Protein AF-A0A1M6PXG1-F1 (afdb_monomer_lite)

Structure (mmCIF, N/CA/C/O backbone):
data_AF-A0A1M6PXG1-F1
#
_entry.id   AF-A0A1M6PXG1-F1
#
loop_
_atom_site.group_PDB
_atom_site.id
_atom_site.type_symbol
_atom_site.label_atom_id
_atom_site.label_alt_id
_atom_site.label_comp_id
_atom_site.label_asym_id
_atom_site.label_entity_id
_atom_site.label_seq_id
_atom_site.pdbx_PDB_ins_code
_atom_site.Cartn_x
_atom_site.Cartn_y
_atom_site.Cartn_z
_atom_site.occupancy
_atom_site.B_iso_or_equiv
_atom_site.auth_seq_id
_atom_site.auth_comp_id
_atom_site.auth_asym_id
_atom_site.auth_atom_id
_atom_site.pdbx_PDB_model_num
ATOM 1 N N . MET A 1 1 ? 34.972 -48.965 40.956 1.00 38.78 1 MET A N 1
ATOM 2 C CA . MET A 1 1 ? 34.261 -47.678 40.815 1.00 38.78 1 MET A CA 1
ATOM 3 C C . MET A 1 1 ? 34.721 -47.066 39.506 1.00 38.78 1 MET A C 1
ATOM 5 O O . MET A 1 1 ? 35.771 -46.442 39.475 1.00 38.78 1 MET A O 1
ATOM 9 N N . GLU A 1 2 ? 34.013 -47.350 38.417 1.00 38.28 2 GLU A N 1
ATOM 10 C CA . GLU A 1 2 ? 34.281 -46.755 37.104 1.00 38.28 2 GLU A CA 1
ATOM 11 C C . GLU A 1 2 ? 33.332 -45.567 36.924 1.00 38.28 2 GLU A C 1
ATOM 13 O O . GLU A 1 2 ? 32.122 -45.706 37.092 1.00 38.28 2 GLU A O 1
ATOM 18 N N . HIS A 1 3 ? 33.887 -44.384 36.657 1.00 37.06 3 HIS A N 1
ATOM 19 C CA . HIS A 1 3 ? 33.116 -43.180 36.363 1.00 37.06 3 HIS A CA 1
ATOM 20 C C . HIS A 1 3 ? 32.938 -43.047 34.849 1.00 37.06 3 HIS A C 1
ATOM 22 O O . HIS A 1 3 ? 33.906 -42.866 34.113 1.00 37.06 3 HIS A O 1
ATOM 28 N N . GLU A 1 4 ? 31.689 -43.117 34.398 1.00 41.44 4 GLU A N 1
ATOM 29 C CA . GLU A 1 4 ? 31.287 -42.945 33.005 1.00 41.44 4 GLU A CA 1
ATOM 30 C C . GLU A 1 4 ? 31.053 -41.450 32.706 1.00 41.44 4 GLU A C 1
ATOM 32 O O . GLU A 1 4 ? 30.145 -40.814 33.248 1.00 41.44 4 GLU A O 1
ATOM 37 N N . THR A 1 5 ? 31.894 -40.848 31.862 1.00 44.19 5 THR A N 1
ATOM 38 C CA . THR A 1 5 ? 31.786 -39.430 31.485 1.00 44.19 5 THR A CA 1
ATOM 39 C C . THR A 1 5 ? 30.803 -39.264 30.323 1.00 44.19 5 THR A C 1
ATOM 41 O O . THR A 1 5 ? 31.121 -39.552 29.168 1.00 44.19 5 THR A O 1
ATOM 44 N N . GLN A 1 6 ? 29.601 -38.759 30.604 1.00 47.47 6 GLN A N 1
ATOM 45 C CA . GLN A 1 6 ? 28.597 -38.456 29.578 1.00 47.47 6 GLN A CA 1
ATOM 46 C C . GLN A 1 6 ? 29.068 -37.320 28.645 1.00 47.47 6 GLN A C 1
ATOM 48 O O . GLN A 1 6 ? 29.223 -36.166 29.054 1.00 47.47 6 GLN A O 1
ATOM 53 N N . LYS A 1 7 ? 29.258 -37.625 27.352 1.00 50.16 7 LYS A N 1
ATOM 54 C CA . LYS A 1 7 ? 29.493 -36.629 26.291 1.00 50.16 7 LYS A CA 1
ATOM 55 C C . LYS A 1 7 ? 28.212 -35.829 26.026 1.00 50.16 7 LYS A C 1
ATOM 57 O O . LYS A 1 7 ? 27.281 -36.306 25.380 1.00 50.16 7 LYS A O 1
ATOM 62 N N . LYS A 1 8 ? 28.192 -34.576 26.481 1.00 50.91 8 LYS A N 1
ATOM 63 C CA . LYS A 1 8 ? 27.139 -33.587 26.203 1.00 50.91 8 LYS A CA 1
ATOM 64 C C . LYS A 1 8 ? 27.120 -33.263 24.698 1.00 50.91 8 LYS A C 1
ATOM 66 O O . LYS A 1 8 ? 28.037 -32.614 24.195 1.00 50.91 8 LYS A O 1
ATOM 71 N N . LYS A 1 9 ? 26.095 -33.723 23.964 1.00 50.97 9 LYS A N 1
ATOM 72 C CA . LYS A 1 9 ? 25.843 -33.314 22.568 1.00 50.97 9 LYS A CA 1
ATOM 73 C C . LYS A 1 9 ? 25.631 -31.795 22.541 1.00 50.97 9 LYS A C 1
ATOM 75 O O . LYS A 1 9 ? 24.654 -31.304 23.098 1.00 50.97 9 LYS A O 1
ATOM 80 N N . ARG A 1 10 ? 26.557 -31.049 21.930 1.00 50.84 10 ARG A N 1
ATOM 81 C CA . ARG A 1 10 ? 26.386 -29.614 21.665 1.00 50.84 10 ARG A CA 1
ATOM 82 C C . ARG A 1 10 ? 25.371 -29.457 20.535 1.00 50.84 10 ARG A C 1
ATOM 84 O O . ARG A 1 10 ? 25.649 -29.843 19.404 1.00 50.84 10 ARG A O 1
ATOM 91 N N . THR A 1 11 ? 24.200 -28.924 20.851 1.00 55.25 11 THR A N 1
ATOM 92 C CA . THR A 1 11 ? 23.257 -28.410 19.855 1.00 55.25 11 THR A CA 1
ATOM 93 C C . THR A 1 11 ? 23.859 -27.173 19.177 1.00 55.25 11 THR A C 1
ATOM 95 O O . THR A 1 11 ? 24.480 -26.366 19.875 1.00 55.25 11 THR A O 1
ATOM 98 N N . PRO A 1 12 ? 23.725 -27.013 17.847 1.00 55.72 12 PRO A N 1
ATOM 99 C CA . PRO A 1 12 ? 24.229 -25.834 17.149 1.00 55.72 12 PRO A CA 1
ATOM 100 C C . PRO A 1 12 ? 23.546 -24.569 17.674 1.00 55.72 12 PRO A C 1
ATOM 102 O O . PRO A 1 12 ? 22.339 -24.575 17.912 1.00 55.72 12 PRO A O 1
ATOM 105 N N . ASP A 1 13 ? 24.319 -23.499 17.845 1.00 59.00 13 ASP A N 1
ATOM 106 C CA . ASP A 1 13 ? 23.812 -22.192 18.260 1.00 59.00 13 ASP A CA 1
ATOM 107 C C . ASP A 1 13 ? 22.832 -21.636 17.199 1.00 59.00 13 ASP A C 1
ATOM 109 O O . ASP A 1 13 ? 23.240 -21.423 16.047 1.00 59.00 13 ASP A O 1
ATOM 113 N N . PRO A 1 14 ? 21.550 -21.405 17.546 1.00 58.28 14 PRO A N 1
ATOM 114 C CA . PRO A 1 14 ? 20.538 -20.915 16.612 1.00 58.28 14 PRO A CA 1
ATOM 115 C C . PRO A 1 14 ? 20.844 -19.511 16.068 1.00 58.28 14 PRO A C 1
ATOM 117 O O . PRO A 1 14 ? 20.397 -19.183 14.967 1.00 58.28 14 PRO A O 1
ATOM 120 N N . ALA A 1 15 ? 21.646 -18.699 16.769 1.00 61.84 15 ALA A N 1
ATOM 121 C CA . ALA A 1 15 ? 22.051 -17.381 16.283 1.00 61.84 15 ALA A CA 1
ATOM 122 C C . ALA A 1 15 ? 22.985 -17.485 15.063 1.00 61.84 15 ALA A C 1
ATOM 124 O O . ALA A 1 15 ? 22.810 -16.776 14.071 1.00 61.84 15 ALA A O 1
ATOM 125 N N . GLY A 1 16 ? 23.916 -18.445 15.078 1.00 59.56 16 GLY A N 1
ATOM 126 C CA . GLY A 1 16 ? 24.869 -18.661 13.986 1.00 59.56 16 GLY A CA 1
ATOM 127 C C . GLY A 1 16 ? 24.263 -19.293 12.727 1.00 59.56 16 GLY A C 1
ATOM 128 O O . GLY A 1 16 ? 24.874 -19.220 11.660 1.00 59.56 16 GLY A O 1
ATOM 129 N N . ALA A 1 17 ? 23.093 -19.929 12.830 1.00 60.03 17 ALA A N 1
ATOM 130 C CA . ALA A 1 17 ? 22.346 -20.452 11.682 1.00 60.03 17 ALA A CA 1
ATOM 131 C C . ALA A 1 17 ? 21.549 -19.346 10.974 1.00 60.03 17 ALA A C 1
ATOM 133 O O . ALA A 1 17 ? 21.501 -19.299 9.747 1.00 60.03 17 ALA A O 1
ATOM 134 N N . LYS A 1 18 ? 20.983 -18.414 11.749 1.00 65.75 18 LYS A N 1
ATOM 135 C CA . LYS A 1 18 ? 20.202 -17.287 11.231 1.00 65.75 18 LYS A CA 1
ATOM 136 C C . LYS A 1 18 ? 21.075 -16.289 10.466 1.00 65.75 18 LYS A C 1
ATOM 138 O O . LYS A 1 18 ? 20.687 -15.857 9.388 1.00 65.75 18 LYS A O 1
ATOM 143 N N . GLU A 1 19 ? 22.277 -16.005 10.971 1.00 67.19 19 GLU A N 1
ATOM 144 C CA . GLU A 1 19 ? 23.248 -15.135 10.292 1.00 67.19 19 GLU A CA 1
ATOM 145 C C . GLU A 1 19 ? 23.752 -15.757 8.978 1.00 67.19 19 GLU A C 1
ATOM 147 O O . GLU A 1 19 ? 23.838 -15.086 7.953 1.00 67.19 19 GLU A O 1
ATOM 152 N N . ARG A 1 20 ? 24.006 -17.075 8.971 1.00 63.72 20 ARG A N 1
ATOM 153 C CA . ARG A 1 20 ? 24.397 -17.812 7.758 1.00 63.72 20 ARG A CA 1
ATOM 154 C C . ARG A 1 20 ? 23.304 -17.805 6.695 1.00 63.72 20 ARG A C 1
ATOM 156 O O . ARG A 1 20 ? 23.614 -17.555 5.536 1.00 63.72 20 ARG A O 1
ATOM 163 N N . ASN A 1 21 ? 22.049 -18.020 7.083 1.00 65.31 21 ASN A N 1
ATOM 164 C CA . ASN A 1 21 ? 20.923 -17.957 6.152 1.00 65.31 21 ASN A CA 1
ATOM 165 C C . ASN A 1 21 ? 20.728 -16.543 5.597 1.00 65.31 21 ASN A C 1
ATOM 167 O O . ASN A 1 21 ? 20.498 -16.396 4.407 1.00 65.31 21 ASN A O 1
ATOM 171 N N . ARG A 1 22 ? 20.935 -15.505 6.412 1.00 66.19 22 ARG A N 1
ATOM 172 C CA . ARG A 1 22 ? 20.847 -14.105 5.977 1.00 66.19 22 ARG A CA 1
ATOM 173 C C . ARG A 1 22 ? 21.933 -13.728 4.961 1.00 66.19 22 ARG A C 1
ATOM 175 O O . ARG A 1 22 ? 21.653 -13.020 4.001 1.00 66.19 22 ARG A O 1
ATOM 182 N N . VAL A 1 23 ? 23.156 -14.234 5.142 1.00 62.75 23 VAL A N 1
ATOM 183 C CA . VAL A 1 23 ? 24.267 -14.059 4.185 1.00 62.75 23 VAL A CA 1
ATOM 184 C C . VAL A 1 23 ? 24.032 -14.857 2.894 1.00 62.75 23 VAL A C 1
ATOM 186 O O . VAL A 1 23 ? 24.404 -14.399 1.816 1.00 62.75 23 VAL A O 1
ATOM 189 N N . LEU A 1 24 ? 23.411 -16.037 2.980 1.00 59.03 24 LEU A N 1
ATOM 190 C CA . LEU A 1 24 ? 23.029 -16.837 1.811 1.00 59.03 24 LEU A CA 1
ATOM 191 C C . LEU A 1 24 ? 21.882 -16.181 1.024 1.00 59.03 24 LEU A C 1
ATOM 193 O O . LEU A 1 24 ? 21.988 -16.070 -0.192 1.00 59.03 24 LEU A O 1
ATOM 197 N N . GLU A 1 25 ? 20.861 -15.656 1.706 1.00 57.69 25 GLU A N 1
ATOM 198 C CA . GLU A 1 25 ? 19.752 -14.900 1.104 1.00 57.69 25 GLU A CA 1
ATOM 199 C C . GLU A 1 25 ? 20.238 -13.606 0.430 1.00 57.69 25 GLU A C 1
ATOM 201 O O . GLU A 1 25 ? 19.786 -13.270 -0.662 1.00 57.69 25 GLU A O 1
ATOM 206 N N . GLN A 1 26 ? 21.207 -12.901 1.026 1.00 54.03 26 GLN A N 1
ATOM 207 C CA . GLN A 1 26 ? 21.837 -11.728 0.405 1.00 54.03 26 GLN A CA 1
ATOM 208 C C . GLN A 1 26 ? 22.648 -12.094 -0.849 1.00 54.03 26 GLN A C 1
ATOM 210 O O . GLN A 1 26 ? 22.561 -11.390 -1.853 1.00 54.03 26 GLN A O 1
ATOM 215 N N . LYS A 1 27 ? 23.371 -13.224 -0.834 1.00 53.84 27 LYS A N 1
ATOM 216 C CA . LYS A 1 27 ? 24.094 -13.744 -2.011 1.00 53.84 27 LYS A CA 1
ATOM 217 C C . LYS A 1 27 ? 23.174 -14.256 -3.123 1.00 53.84 27 LYS A C 1
ATOM 219 O O . LYS A 1 27 ? 23.572 -14.254 -4.284 1.00 53.84 27 LYS A O 1
ATOM 224 N N . GLU A 1 28 ? 21.973 -14.725 -2.792 1.00 54.03 28 GLU A N 1
ATOM 225 C CA . GLU A 1 28 ? 20.959 -15.107 -3.784 1.00 54.03 28 GLU A CA 1
ATOM 226 C C . GLU A 1 28 ? 20.241 -13.889 -4.376 1.00 54.03 28 GLU A C 1
ATOM 228 O O . GLU A 1 28 ? 19.926 -13.895 -5.564 1.00 54.03 28 GLU A O 1
ATOM 233 N N . GLN A 1 29 ? 20.048 -12.817 -3.602 1.00 49.91 29 GLN A N 1
ATOM 234 C CA . GLN A 1 29 ? 19.464 -11.565 -4.100 1.00 49.91 29 GLN A CA 1
ATOM 235 C C . GLN A 1 29 ? 20.397 -10.810 -5.065 1.00 49.91 29 GLN A C 1
ATOM 237 O O . GLN A 1 29 ? 19.913 -10.204 -6.021 1.00 49.91 29 GLN A O 1
ATOM 242 N N . GLU A 1 30 ? 21.720 -10.920 -4.899 1.00 51.25 30 GLU A N 1
ATOM 243 C CA . GLU A 1 30 ? 22.720 -10.369 -5.834 1.00 51.25 30 GLU A CA 1
ATOM 244 C C . GLU A 1 30 ? 22.730 -11.053 -7.219 1.00 51.25 30 GLU A C 1
ATOM 246 O O . GLU A 1 30 ? 23.222 -10.473 -8.180 1.00 51.25 30 GLU A O 1
ATOM 251 N N . LYS A 1 31 ? 22.141 -12.250 -7.367 1.00 50.91 31 LYS A N 1
ATOM 252 C CA . LYS A 1 31 ? 22.116 -13.018 -8.633 1.00 50.91 31 LYS A CA 1
ATOM 253 C C . LYS A 1 31 ? 21.024 -12.606 -9.632 1.00 50.91 31 LYS A C 1
ATOM 255 O O . LYS A 1 31 ? 20.832 -13.291 -10.632 1.00 50.91 31 LYS A O 1
ATOM 260 N N . THR A 1 32 ? 20.271 -11.545 -9.357 1.00 53.16 32 THR A N 1
ATOM 261 C CA . THR A 1 32 ? 19.102 -11.156 -10.175 1.00 53.16 32 THR A CA 1
ATOM 262 C C . THR A 1 32 ? 19.370 -10.022 -11.161 1.00 53.16 32 THR A C 1
ATOM 264 O O . THR A 1 32 ? 18.516 -9.729 -11.994 1.00 53.16 32 THR A O 1
ATOM 267 N N . VAL A 1 33 ? 20.553 -9.411 -11.103 1.00 58.69 33 VAL A N 1
ATOM 268 C CA . VAL A 1 33 ? 21.017 -8.468 -12.122 1.00 58.69 33 VAL A CA 1
ATOM 269 C C . VAL A 1 33 ? 21.808 -9.285 -13.145 1.00 58.69 33 VAL A C 1
ATOM 271 O O . VAL A 1 33 ? 22.741 -9.976 -12.725 1.00 58.69 33 VAL A O 1
ATOM 274 N N . PRO A 1 34 ? 21.447 -9.267 -14.444 1.00 61.75 34 PRO A N 1
ATOM 275 C CA . PRO A 1 34 ? 22.289 -9.854 -15.481 1.00 61.75 34 PRO A CA 1
ATOM 276 C C . PRO A 1 34 ? 23.715 -9.338 -15.311 1.00 61.75 34 PRO A C 1
ATOM 278 O O . PRO A 1 34 ? 23.898 -8.158 -14.995 1.00 61.75 34 PRO A O 1
ATOM 281 N N . ASP A 1 35 ? 24.713 -10.206 -15.482 1.00 79.94 35 ASP A N 1
ATOM 282 C CA . ASP A 1 35 ? 26.104 -9.762 -15.454 1.00 79.94 35 ASP A CA 1
ATOM 283 C C . ASP A 1 35 ? 26.228 -8.573 -16.428 1.00 79.94 35 ASP A C 1
ATOM 285 O O . ASP A 1 35 ? 25.799 -8.699 -17.579 1.00 79.94 35 ASP A O 1
ATOM 289 N N . PRO A 1 36 ? 26.745 -7.404 -16.007 1.00 78.94 36 PRO A N 1
ATOM 290 C CA . PRO A 1 36 ? 26.877 -6.246 -16.888 1.00 78.94 36 PRO A CA 1
ATOM 291 C C . PRO A 1 36 ? 27.585 -6.566 -18.212 1.00 78.94 36 PRO A C 1
ATOM 293 O O . PRO A 1 36 ? 27.322 -5.921 -19.226 1.00 78.94 36 PRO A O 1
ATOM 296 N N . LEU A 1 37 ? 28.462 -7.576 -18.216 1.00 85.31 37 LEU A N 1
ATOM 297 C CA . LEU A 1 37 ? 29.109 -8.080 -19.421 1.00 85.31 37 LEU A CA 1
ATOM 298 C C . LEU A 1 37 ? 28.160 -8.899 -20.311 1.00 85.31 37 LEU A C 1
ATOM 300 O O . LEU A 1 37 ? 28.226 -8.795 -21.534 1.00 85.31 37 LEU A O 1
ATOM 304 N N . GLU A 1 38 ? 27.280 -9.702 -19.714 1.00 82.69 38 GLU A N 1
ATOM 305 C CA . GLU A 1 38 ? 26.265 -10.490 -20.421 1.00 82.69 38 GLU A CA 1
ATOM 306 C C . GLU A 1 38 ? 25.212 -9.582 -21.072 1.00 82.69 38 GLU A C 1
ATOM 308 O O . GLU A 1 38 ? 24.915 -9.743 -22.254 1.00 82.69 38 GLU A O 1
ATOM 313 N N . ASP A 1 39 ? 24.707 -8.580 -20.345 1.00 81.62 39 ASP A N 1
ATOM 314 C CA . ASP A 1 39 ? 23.760 -7.590 -20.879 1.00 81.62 39 ASP A CA 1
ATOM 315 C C . ASP A 1 39 ? 24.361 -6.804 -22.058 1.00 81.62 39 ASP A C 1
ATOM 317 O O . ASP A 1 39 ? 23.721 -6.652 -23.101 1.00 81.62 39 ASP A O 1
ATOM 321 N N . ALA A 1 40 ? 25.623 -6.374 -21.940 1.00 80.12 40 ALA A N 1
ATOM 322 C CA . ALA A 1 40 ? 26.337 -5.712 -23.029 1.00 80.12 40 ALA A CA 1
ATOM 323 C C . ALA A 1 40 ? 26.509 -6.630 -24.253 1.00 80.12 40 ALA A C 1
ATOM 325 O O . ALA A 1 40 ? 26.204 -6.225 -25.375 1.00 80.12 40 ALA A O 1
ATOM 326 N N . ALA A 1 41 ? 26.928 -7.884 -24.045 1.00 87.81 41 ALA A N 1
ATOM 327 C CA . ALA A 1 41 ? 27.121 -8.845 -25.130 1.00 87.81 41 ALA A CA 1
ATOM 328 C C . ALA A 1 41 ? 25.813 -9.163 -25.876 1.00 87.81 41 ALA A C 1
ATOM 330 O O . ALA A 1 41 ? 25.799 -9.260 -27.106 1.00 87.81 41 ALA A O 1
ATOM 331 N N . LEU A 1 42 ? 24.699 -9.303 -25.152 1.00 8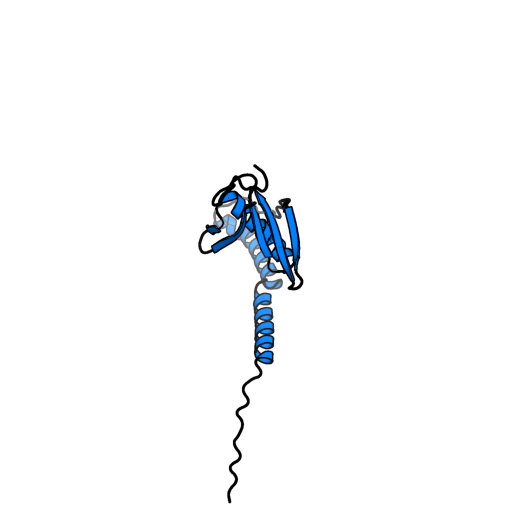5.50 42 LEU A N 1
ATOM 332 C CA . LEU A 1 42 ? 23.386 -9.541 -25.752 1.00 85.50 42 LEU A CA 1
ATOM 333 C C . LEU A 1 42 ? 22.877 -8.315 -26.521 1.00 85.50 42 LEU A C 1
ATOM 335 O O . LEU A 1 42 ? 22.324 -8.473 -27.611 1.00 85.50 42 LEU A O 1
ATOM 339 N N . LYS A 1 43 ? 23.102 -7.098 -26.010 1.00 82.31 43 LYS A N 1
ATOM 340 C CA . LYS A 1 43 ? 22.761 -5.851 -26.716 1.00 82.31 43 LYS A CA 1
ATOM 341 C C . LYS A 1 43 ? 23.544 -5.699 -28.019 1.00 82.31 43 LYS A C 1
ATOM 343 O O . LYS A 1 43 ? 22.939 -5.380 -29.041 1.00 82.31 43 LYS A O 1
ATOM 348 N N . ASP A 1 44 ? 24.837 -6.014 -28.018 1.00 82.69 44 ASP A N 1
ATOM 349 C CA . ASP A 1 44 ? 25.656 -6.014 -29.237 1.00 82.69 44 ASP A CA 1
ATOM 350 C C . ASP A 1 44 ? 25.147 -7.041 -30.261 1.00 82.69 44 ASP A C 1
ATOM 352 O O . ASP A 1 44 ? 25.040 -6.744 -31.453 1.00 82.69 44 ASP A O 1
ATOM 356 N N . ALA A 1 45 ? 24.748 -8.236 -29.813 1.00 87.25 45 ALA A N 1
ATOM 357 C CA . ALA A 1 45 ? 24.162 -9.248 -30.693 1.00 87.25 45 ALA A CA 1
ATOM 358 C C . ALA A 1 45 ? 22.849 -8.776 -31.354 1.00 87.25 45 ALA A C 1
ATOM 360 O O . ALA A 1 45 ? 22.579 -9.122 -32.508 1.00 87.25 45 ALA A O 1
ATOM 361 N N . MET A 1 46 ? 22.042 -7.963 -30.663 1.00 85.69 46 MET A N 1
ATOM 362 C CA . MET A 1 46 ? 20.794 -7.411 -31.211 1.00 85.69 46 MET A CA 1
ATOM 363 C C . MET A 1 46 ? 21.021 -6.363 -32.304 1.00 85.69 46 MET A C 1
ATOM 365 O O . MET A 1 46 ? 20.190 -6.238 -33.207 1.00 85.69 46 MET A O 1
ATOM 369 N N . VAL A 1 47 ? 22.163 -5.672 -32.299 1.00 80.00 47 VAL A N 1
ATOM 370 C CA . VAL A 1 47 ? 22.548 -4.792 -33.413 1.00 80.00 47 VAL A CA 1
ATOM 371 C C . VAL A 1 47 ? 22.715 -5.616 -34.694 1.00 80.00 47 VAL A C 1
ATOM 373 O O . VAL A 1 47 ? 22.082 -5.318 -35.709 1.00 80.00 47 VAL A O 1
ATOM 376 N N . TYR A 1 48 ? 23.463 -6.723 -34.630 1.00 83.75 48 TYR A N 1
ATOM 377 C CA . TYR A 1 48 ? 23.643 -7.628 -35.773 1.00 83.75 48 TYR A CA 1
ATOM 378 C C . TYR A 1 48 ? 22.346 -8.316 -36.206 1.00 83.75 48 TYR A C 1
ATOM 380 O O . TYR A 1 48 ? 22.145 -8.556 -37.397 1.00 83.75 48 TYR A O 1
ATOM 388 N N . PHE A 1 49 ? 21.444 -8.614 -35.268 1.00 87.25 49 PHE A N 1
ATOM 389 C CA . PHE A 1 49 ? 20.113 -9.128 -35.593 1.00 87.25 49 PHE A CA 1
ATOM 390 C C . PHE A 1 49 ? 19.355 -8.162 -36.517 1.00 87.25 49 PHE A C 1
ATOM 392 O O . PHE A 1 49 ? 18.822 -8.581 -37.548 1.00 87.25 49 PHE A O 1
ATOM 399 N N . GLY A 1 50 ? 19.352 -6.869 -36.178 1.00 85.62 50 GLY A N 1
ATOM 400 C CA . GLY A 1 50 ? 18.710 -5.819 -36.967 1.00 85.62 50 GLY A CA 1
ATOM 401 C C . GLY A 1 50 ? 19.271 -5.708 -38.386 1.00 85.62 50 GLY A C 1
ATOM 402 O O . GLY A 1 50 ? 18.517 -5.602 -39.352 1.00 85.62 50 GLY A O 1
ATOM 403 N N . GLU A 1 51 ? 20.595 -5.776 -38.514 1.00 82.00 51 GLU A N 1
ATOM 404 C CA . GLU A 1 51 ? 21.285 -5.625 -39.798 1.00 82.00 51 GLU A CA 1
ATOM 405 C C . GLU A 1 51 ? 21.174 -6.860 -40.701 1.00 82.00 51 GLU A C 1
ATOM 407 O O . GLU A 1 51 ? 21.010 -6.727 -41.915 1.00 82.00 51 GLU A O 1
ATOM 412 N N . LEU A 1 52 ? 21.273 -8.063 -40.127 1.00 85.62 52 LEU A N 1
ATOM 413 C CA . LEU A 1 52 ? 21.436 -9.297 -40.898 1.00 85.62 52 LEU A CA 1
ATOM 414 C C . LEU A 1 52 ? 20.145 -10.101 -41.043 1.00 85.62 52 LEU A C 1
ATOM 416 O O . LEU A 1 52 ? 19.923 -10.706 -42.094 1.00 85.62 52 LEU A O 1
ATOM 420 N N . LEU A 1 53 ? 19.302 -10.140 -40.006 1.00 89.94 53 LEU A N 1
ATOM 421 C CA . LEU A 1 53 ? 18.168 -11.067 -39.948 1.00 89.94 53 LEU A CA 1
ATOM 422 C C . LEU A 1 53 ? 16.841 -10.437 -40.370 1.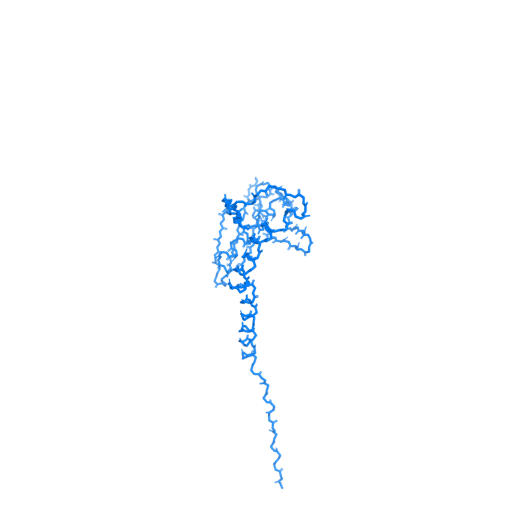00 89.94 53 LEU A C 1
ATOM 424 O O . LEU A 1 53 ? 16.042 -11.121 -41.007 1.00 89.94 53 LEU A O 1
ATOM 428 N N . LEU A 1 54 ? 16.614 -9.143 -40.126 1.00 89.31 54 LEU A N 1
ATOM 429 C CA . LEU A 1 54 ? 15.385 -8.473 -40.584 1.00 89.31 54 LEU A CA 1
ATOM 430 C C . LEU A 1 54 ? 15.153 -8.587 -42.108 1.00 89.31 54 LEU A C 1
ATOM 432 O O . LEU A 1 54 ? 14.028 -8.925 -42.497 1.00 89.31 54 LEU A O 1
ATOM 436 N N . PRO A 1 55 ? 16.182 -8.457 -42.978 1.00 89.38 55 PRO A N 1
ATOM 437 C CA . PRO A 1 55 ? 16.028 -8.702 -44.413 1.00 89.38 55 PRO A CA 1
ATOM 438 C C . PRO A 1 55 ? 15.590 -10.130 -44.754 1.00 89.38 55 PRO A C 1
ATOM 440 O O . PRO A 1 55 ? 14.818 -10.324 -45.695 1.00 89.38 55 PRO A O 1
ATOM 443 N N . GLN A 1 56 ? 16.035 -11.129 -43.983 1.00 89.94 56 GLN A N 1
ATOM 444 C CA . GLN A 1 56 ? 15.634 -12.530 -44.178 1.00 89.94 56 GLN A CA 1
ATOM 445 C C . GLN A 1 56 ? 14.156 -12.752 -43.831 1.00 89.94 56 GLN A C 1
ATOM 447 O O . GLN A 1 56 ? 13.520 -13.644 -44.387 1.00 89.94 56 GLN A O 1
ATOM 452 N N . PHE A 1 57 ? 13.586 -11.910 -42.965 1.00 90.88 57 PHE A N 1
ATOM 453 C CA . PHE A 1 57 ? 12.163 -11.917 -42.619 1.00 90.88 57 PHE A CA 1
ATOM 454 C C . PHE A 1 57 ? 11.303 -11.029 -43.532 1.00 90.88 57 PHE A C 1
ATOM 456 O O . PHE A 1 57 ? 10.110 -10.864 -43.287 1.00 90.88 57 PHE A O 1
ATOM 463 N N . GLY A 1 58 ? 11.881 -10.474 -44.603 1.00 90.75 58 GLY A N 1
ATOM 464 C CA . GLY A 1 58 ? 11.163 -9.644 -45.571 1.00 90.75 58 GLY A CA 1
ATOM 465 C C . GLY A 1 58 ? 10.987 -8.180 -45.157 1.00 90.75 58 GLY A C 1
ATOM 466 O O . GLY A 1 58 ? 10.326 -7.440 -45.885 1.00 90.75 58 GLY A O 1
ATOM 467 N N . ILE A 1 59 ? 11.601 -7.752 -44.048 1.00 90.69 59 ILE A N 1
ATOM 468 C CA . ILE A 1 59 ? 11.675 -6.349 -43.619 1.00 90.69 59 ILE A CA 1
ATOM 469 C C . ILE A 1 59 ? 12.882 -5.727 -44.325 1.00 90.69 59 ILE A C 1
ATOM 471 O O . ILE A 1 59 ? 14.025 -6.105 -44.070 1.00 90.69 59 ILE A O 1
ATOM 475 N N . LYS A 1 60 ? 12.630 -4.834 -45.285 1.00 86.94 60 LYS A N 1
ATOM 476 C CA . LYS A 1 60 ? 13.659 -4.328 -46.219 1.00 86.94 60 LYS A CA 1
ATOM 477 C C . LYS A 1 60 ? 14.198 -2.958 -45.827 1.00 86.94 60 LY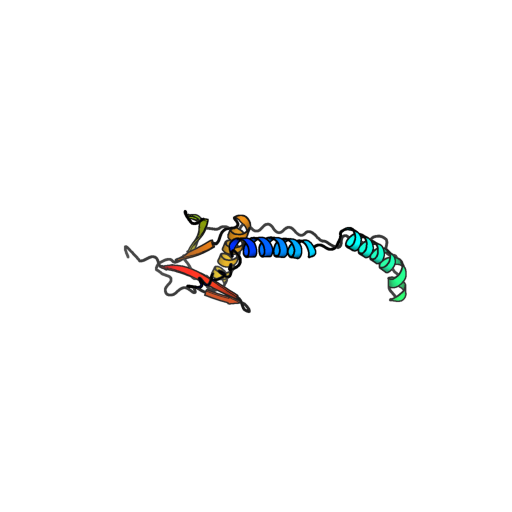S A C 1
ATOM 479 O O . LYS A 1 60 ? 15.156 -2.473 -46.428 1.00 86.94 60 LYS A O 1
ATOM 484 N N . GLU A 1 61 ? 13.564 -2.326 -44.855 1.00 88.69 61 GLU A N 1
ATOM 485 C CA . GLU A 1 61 ? 13.983 -1.075 -44.264 1.00 88.69 61 GLU A CA 1
ATOM 486 C C . GLU A 1 61 ? 15.351 -1.250 -43.607 1.00 88.69 61 GLU A C 1
ATOM 488 O O . GLU A 1 61 ? 15.594 -2.177 -42.836 1.00 88.69 61 GLU A O 1
ATOM 493 N N . LYS A 1 62 ? 16.266 -0.330 -43.913 1.00 86.25 62 LYS A N 1
ATOM 494 C CA . LYS A 1 62 ? 17.581 -0.312 -43.286 1.00 86.25 62 LYS A CA 1
ATOM 495 C C . LYS A 1 62 ? 17.442 0.176 -41.844 1.00 86.25 62 LYS A C 1
ATOM 497 O O . LYS A 1 62 ? 17.027 1.313 -41.625 1.00 86.25 62 LYS A O 1
ATOM 502 N N . VAL A 1 63 ? 17.860 -0.643 -40.882 1.00 85.31 63 VAL A N 1
ATOM 503 C CA . VAL A 1 63 ? 18.016 -0.210 -39.487 1.00 85.31 63 VAL A CA 1
ATOM 504 C C . VAL A 1 63 ? 19.161 0.800 -39.411 1.00 85.31 63 VAL A C 1
ATOM 506 O O . VAL A 1 63 ? 20.265 0.536 -39.884 1.00 85.31 63 VAL A O 1
ATOM 509 N N . THR A 1 64 ? 18.893 1.980 -38.857 1.00 83.62 64 THR A N 1
ATOM 510 C CA . THR A 1 64 ? 19.886 3.059 -38.703 1.00 83.62 64 THR A CA 1
ATOM 511 C C . THR A 1 64 ? 20.303 3.287 -37.254 1.00 83.62 64 THR A C 1
ATOM 513 O O . THR A 1 64 ? 21.364 3.860 -37.020 1.00 83.62 64 THR A O 1
ATOM 516 N N . ALA A 1 65 ? 19.490 2.842 -36.294 1.00 81.81 65 ALA A N 1
ATOM 517 C CA . ALA A 1 65 ? 19.779 2.876 -34.867 1.00 81.81 65 ALA A CA 1
ATOM 518 C C . ALA A 1 65 ? 18.892 1.873 -34.113 1.00 81.81 65 ALA A C 1
ATOM 520 O O . ALA A 1 65 ? 17.762 1.605 -34.527 1.00 81.81 65 ALA A O 1
ATOM 521 N N . MET A 1 66 ? 19.392 1.373 -32.983 1.00 82.69 66 MET A N 1
ATOM 522 C CA . MET A 1 66 ? 18.596 0.693 -31.961 1.00 82.69 66 MET A CA 1
ATOM 523 C C . MET A 1 66 ? 18.208 1.728 -30.901 1.00 82.69 66 MET A C 1
ATOM 525 O O . MET A 1 66 ? 19.071 2.449 -30.398 1.00 82.69 66 MET A O 1
ATOM 529 N N . LEU A 1 67 ? 16.917 1.836 -30.590 1.00 82.44 67 LEU A N 1
ATOM 530 C CA . LEU A 1 67 ? 16.448 2.697 -29.503 1.00 82.44 67 LEU A CA 1
ATOM 531 C C . LEU A 1 67 ? 16.710 2.032 -28.142 1.00 82.44 67 LEU A C 1
ATOM 533 O O . LEU A 1 67 ? 16.862 0.807 -28.088 1.00 82.44 67 LEU A O 1
ATOM 537 N N . PRO A 1 68 ? 16.767 2.809 -27.044 1.00 75.00 68 PRO A N 1
ATOM 538 C CA . PRO A 1 68 ? 16.822 2.243 -25.705 1.00 75.00 68 PRO A CA 1
ATOM 539 C C . PRO A 1 68 ? 15.708 1.213 -25.496 1.00 75.00 68 PRO A C 1
ATOM 541 O O . PRO A 1 68 ? 14.566 1.420 -25.893 1.00 75.00 68 PRO A O 1
ATOM 544 N N . THR A 1 69 ? 16.037 0.102 -24.842 1.00 71.19 69 THR A N 1
ATOM 545 C CA . THR A 1 69 ? 15.059 -0.929 -24.458 1.00 71.19 69 THR A CA 1
ATOM 546 C C . THR A 1 69 ? 14.231 -0.527 -23.236 1.00 71.19 69 THR A C 1
ATOM 548 O O . THR A 1 69 ? 13.374 -1.284 -22.790 1.00 71.19 69 THR A O 1
ATOM 551 N N . GLU A 1 70 ? 14.508 0.651 -22.679 1.00 70.44 70 GLU A N 1
ATOM 552 C CA . GLU A 1 70 ? 13.846 1.215 -21.514 1.00 70.44 70 GLU A CA 1
ATOM 553 C C . GLU A 1 70 ? 13.257 2.572 -21.891 1.00 70.44 70 GLU A C 1
ATOM 555 O O . GLU A 1 70 ? 13.982 3.524 -22.176 1.00 70.44 70 GLU A O 1
ATOM 560 N N . GLU A 1 71 ? 11.933 2.658 -21.857 1.00 78.88 71 GLU A N 1
ATOM 561 C CA . GLU A 1 71 ? 11.208 3.921 -21.920 1.00 78.88 71 GLU A CA 1
ATOM 562 C C . GLU A 1 71 ? 10.858 4.335 -20.488 1.00 78.88 71 GLU A C 1
ATOM 564 O O . GLU A 1 71 ? 10.104 3.647 -19.792 1.00 78.88 71 GLU A O 1
ATOM 569 N N . ILE A 1 72 ? 11.425 5.447 -20.015 1.00 75.50 72 ILE A N 1
ATOM 570 C CA . ILE A 1 72 ? 11.171 5.945 -18.659 1.00 75.50 72 ILE A CA 1
ATOM 571 C C . ILE A 1 72 ? 9.950 6.866 -18.695 1.00 75.50 72 ILE A C 1
ATOM 573 O O . ILE A 1 72 ? 10.041 8.030 -19.082 1.00 75.50 72 ILE A O 1
ATOM 577 N N . ILE A 1 73 ? 8.808 6.359 -18.233 1.00 75.81 73 ILE A N 1
ATOM 578 C CA . ILE A 1 73 ? 7.604 7.161 -17.983 1.00 75.81 73 ILE A CA 1
ATOM 579 C C . ILE A 1 73 ? 7.518 7.447 -16.482 1.00 75.81 73 ILE A C 1
ATOM 581 O O . ILE A 1 73 ? 7.461 6.525 -15.668 1.00 75.81 73 ILE A O 1
ATOM 585 N N . LEU A 1 74 ? 7.508 8.730 -16.107 1.00 72.88 74 LEU A N 1
ATOM 586 C CA . LEU A 1 74 ? 7.422 9.160 -14.712 1.00 72.88 74 LEU A CA 1
ATOM 587 C C . LEU A 1 74 ? 6.044 9.768 -14.418 1.00 72.88 74 LEU A C 1
ATOM 589 O O . LEU A 1 74 ? 5.788 10.936 -14.705 1.00 72.88 74 LEU A O 1
ATOM 593 N N . GLU A 1 75 ? 5.159 8.973 -13.818 1.00 72.06 75 GLU A N 1
ATOM 594 C CA . GLU A 1 75 ? 3.874 9.444 -13.297 1.00 72.06 75 GLU A CA 1
ATOM 595 C C . GLU A 1 75 ? 4.016 9.876 -11.830 1.00 72.06 75 GLU A C 1
ATOM 597 O O . GLU A 1 75 ? 4.289 9.064 -10.943 1.00 72.06 75 GLU A O 1
ATOM 602 N N . LEU A 1 76 ? 3.816 11.168 -11.548 1.00 72.44 76 LEU A N 1
ATOM 603 C CA . LEU A 1 76 ? 3.759 11.678 -10.176 1.00 72.44 76 LEU A CA 1
ATOM 604 C C . LEU A 1 76 ? 2.327 11.608 -9.641 1.00 72.44 76 LEU A C 1
ATOM 606 O O . LEU A 1 76 ? 1.496 12.463 -9.945 1.00 72.44 76 LEU A O 1
ATOM 610 N N . GLN A 1 77 ? 2.060 10.635 -8.775 1.00 71.12 77 GLN A N 1
ATOM 611 C CA . GLN A 1 77 ? 0.836 10.591 -7.979 1.00 71.12 77 GLN A CA 1
ATOM 612 C C . GLN A 1 77 ? 1.094 11.169 -6.585 1.00 71.12 77 GLN A C 1
ATOM 614 O O . GLN A 1 77 ? 2.007 10.747 -5.874 1.00 71.12 77 GLN A O 1
ATOM 619 N N . ARG A 1 78 ? 0.280 12.148 -6.177 1.00 74.12 78 ARG A N 1
ATOM 620 C CA . ARG A 1 78 ? 0.268 12.640 -4.795 1.00 74.12 78 ARG A CA 1
ATOM 621 C C . ARG A 1 78 ? -0.693 11.779 -3.985 1.00 74.12 78 ARG A C 1
ATOM 623 O O . ARG A 1 78 ? -1.903 11.867 -4.174 1.00 74.12 78 ARG A O 1
ATOM 630 N N . LEU A 1 79 ? -0.142 10.960 -3.096 1.00 80.25 79 LEU A N 1
ATOM 631 C CA . LEU A 1 79 ? -0.911 10.211 -2.107 1.00 80.25 79 LEU A CA 1
ATOM 632 C C . LEU A 1 79 ? -1.201 11.156 -0.935 1.00 80.25 79 LEU A C 1
ATOM 634 O O . LEU A 1 79 ? -0.302 11.496 -0.167 1.00 80.25 79 LEU A O 1
ATOM 638 N N . TYR A 1 80 ? -2.431 11.661 -0.869 1.00 80.62 80 TYR A N 1
ATOM 639 C CA . TYR A 1 80 ? -2.901 12.466 0.257 1.00 80.62 80 TYR A CA 1
ATOM 640 C C . TYR A 1 80 ? -3.469 11.516 1.305 1.00 80.62 80 TYR A C 1
ATOM 642 O O . TYR A 1 80 ? -4.622 11.105 1.195 1.00 80.62 80 TYR A O 1
ATOM 650 N N . GLU A 1 81 ? -2.616 11.136 2.250 1.00 86.38 81 GLU A N 1
ATOM 651 C CA . GLU A 1 81 ? -2.996 10.439 3.481 1.00 86.38 81 GLU A CA 1
ATOM 652 C C . GLU A 1 81 ? -3.426 11.477 4.523 1.00 86.38 81 GLU A C 1
ATOM 654 O O . GLU A 1 81 ? -2.839 12.566 4.572 1.00 86.38 81 GLU A O 1
ATOM 659 N N . ASP A 1 82 ? -4.412 11.162 5.367 1.00 89.19 82 ASP A N 1
ATOM 660 C CA . ASP A 1 82 ? -4.888 12.133 6.361 1.00 89.19 82 ASP A CA 1
ATOM 661 C C . ASP A 1 82 ? -3.848 12.361 7.466 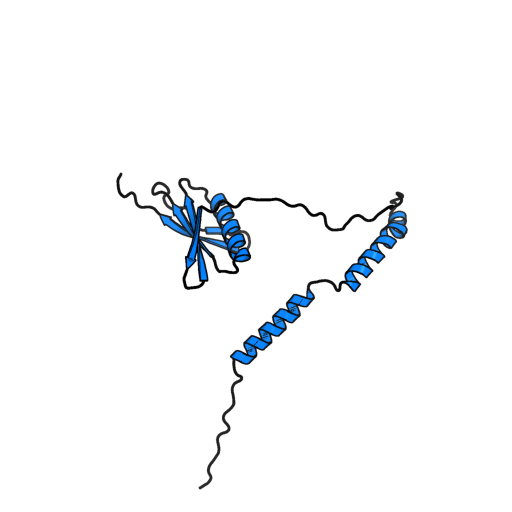1.00 89.19 82 ASP A C 1
ATOM 663 O O . ASP A 1 82 ? -3.487 13.507 7.746 1.00 89.19 82 ASP A O 1
ATOM 667 N N . PHE A 1 83 ? -3.323 11.290 8.080 1.00 92.19 83 PHE A N 1
ATOM 668 C CA . PHE A 1 83 ? -2.124 11.362 8.927 1.00 92.19 83 PHE A CA 1
ATOM 669 C C . PHE A 1 83 ? -1.532 9.992 9.285 1.00 92.19 83 PHE A C 1
ATOM 671 O O . PHE A 1 83 ? -2.181 8.951 9.208 1.00 92.19 83 PHE A O 1
ATOM 678 N N . ASN A 1 84 ? -0.281 10.028 9.761 1.00 95.62 84 ASN A N 1
ATOM 679 C CA . ASN A 1 84 ? 0.473 8.869 10.227 1.00 95.62 84 ASN A CA 1
ATOM 680 C C . ASN A 1 84 ? 1.138 9.135 11.580 1.00 95.62 84 ASN A C 1
ATOM 682 O O . ASN A 1 84 ? 1.710 10.206 11.790 1.00 95.62 84 ASN A O 1
ATOM 686 N N . TYR A 1 85 ? 1.162 8.125 12.450 1.00 96.88 85 TYR A N 1
ATOM 687 C CA . TYR A 1 85 ? 1.958 8.126 13.682 1.00 96.88 85 TYR A CA 1
ATOM 688 C C . TYR A 1 85 ? 2.942 6.963 13.699 1.00 96.88 85 TYR A C 1
ATOM 690 O O . TYR A 1 85 ? 2.619 5.877 13.235 1.00 96.88 85 TYR A O 1
ATOM 698 N N . VAL A 1 86 ? 4.125 7.165 14.274 1.00 97.62 86 VAL A N 1
ATOM 699 C CA . VAL A 1 86 ? 5.078 6.080 14.546 1.00 97.62 86 VAL A CA 1
ATOM 700 C C . VAL A 1 86 ? 4.977 5.721 16.022 1.00 97.62 86 VAL A C 1
ATOM 702 O O . VAL A 1 86 ? 5.062 6.601 16.876 1.00 97.62 86 VAL A O 1
ATOM 705 N N . THR A 1 87 ? 4.774 4.444 16.325 1.00 97.69 87 THR A N 1
ATOM 706 C CA . THR A 1 87 ? 4.736 3.943 17.704 1.00 97.69 87 THR A CA 1
ATOM 707 C C . THR A 1 87 ? 6.136 3.640 18.234 1.00 97.69 87 THR A C 1
ATOM 709 O O . THR A 1 87 ? 7.086 3.502 17.465 1.00 97.69 87 THR A O 1
ATOM 712 N N . GLU A 1 88 ? 6.257 3.452 19.551 1.00 97.31 88 GLU A N 1
ATOM 713 C CA . GLU A 1 88 ? 7.505 3.019 20.206 1.00 97.31 88 GLU A CA 1
ATOM 714 C C . GLU A 1 88 ? 8.033 1.674 19.671 1.00 97.31 88 GLU A C 1
ATOM 716 O O . GLU A 1 88 ? 9.235 1.427 19.685 1.00 97.31 88 GLU A O 1
ATOM 721 N N . ASN A 1 89 ? 7.145 0.824 19.140 1.00 96.62 89 ASN A N 1
ATOM 722 C CA . ASN A 1 89 ? 7.484 -0.466 18.532 1.00 96.62 89 ASN A CA 1
ATOM 723 C C . ASN A 1 89 ? 7.797 -0.357 17.027 1.00 96.62 89 ASN A C 1
ATOM 725 O O . ASN A 1 89 ? 7.678 -1.343 16.300 1.00 96.62 89 ASN A O 1
ATOM 729 N N . GLU A 1 90 ? 8.133 0.836 16.530 1.00 97.12 90 GLU A N 1
ATOM 730 C CA . GLU A 1 90 ? 8.503 1.084 15.131 1.00 97.12 90 GLU A CA 1
ATOM 731 C C . GLU A 1 90 ? 7.417 0.681 14.112 1.00 97.12 90 GLU A C 1
ATOM 733 O O . GLU A 1 90 ? 7.711 0.377 12.957 1.00 97.12 90 GLU A O 1
ATOM 738 N N . THR A 1 91 ? 6.144 0.710 14.519 1.00 97.94 91 THR A N 1
ATOM 739 C CA . THR A 1 91 ? 4.988 0.484 13.637 1.00 97.94 91 THR A CA 1
ATOM 740 C C . THR A 1 91 ? 4.356 1.814 13.263 1.00 97.94 91 THR A C 1
ATOM 742 O O . THR A 1 91 ? 4.223 2.696 14.111 1.00 97.94 91 THR A O 1
ATOM 745 N N . ILE A 1 92 ? 3.950 1.964 12.007 1.00 98.50 92 ILE A N 1
ATOM 746 C CA . ILE A 1 92 ? 3.208 3.135 11.547 1.00 98.50 92 ILE A CA 1
ATOM 747 C C . ILE A 1 92 ? 1.711 2.871 11.704 1.00 98.50 92 ILE A C 1
ATOM 749 O O . ILE A 1 92 ? 1.201 1.850 11.251 1.00 98.50 92 ILE A O 1
ATOM 753 N N . LEU A 1 93 ? 1.007 3.801 12.336 1.00 98.12 93 LEU A N 1
ATOM 754 C CA . LEU A 1 93 ? -0.448 3.849 12.371 1.00 98.12 93 LEU A CA 1
ATOM 755 C C . LEU A 1 93 ? -0.897 4.840 11.297 1.00 98.12 93 LEU A C 1
ATOM 757 O O . LEU A 1 93 ? -0.695 6.043 11.460 1.00 98.12 93 LEU A O 1
ATOM 761 N N . HIS A 1 94 ? -1.452 4.319 10.210 1.00 98.06 94 HIS A N 1
ATOM 762 C CA . HIS A 1 94 ? -1.982 5.083 9.085 1.00 98.06 94 HIS A CA 1
ATOM 763 C C . HIS A 1 94 ? -3.480 5.304 9.297 1.00 98.06 94 HIS A C 1
ATOM 765 O O . HIS A 1 94 ? -4.195 4.358 9.630 1.00 98.06 94 HIS A O 1
ATOM 771 N N . PHE A 1 95 ? -3.950 6.540 9.147 1.00 97.06 95 PHE A N 1
ATOM 772 C CA . PHE A 1 95 ? -5.335 6.912 9.416 1.00 97.06 95 PHE A CA 1
ATOM 773 C C . PHE A 1 95 ? -5.988 7.579 8.215 1.00 97.06 95 PHE A C 1
ATOM 775 O O . PHE A 1 95 ? -5.386 8.436 7.578 1.00 97.06 95 PHE A O 1
ATOM 782 N N . GLU A 1 96 ? -7.254 7.230 7.992 1.00 96.31 96 GLU A N 1
ATOM 783 C CA . GLU A 1 96 ? -8.115 7.822 6.968 1.00 96.31 96 GLU A CA 1
ATOM 784 C C . GLU A 1 96 ? -9.485 8.167 7.562 1.00 96.31 96 GLU A C 1
ATOM 786 O O . GLU A 1 96 ? -10.040 7.403 8.358 1.00 96.31 96 GLU A O 1
ATOM 791 N N . PHE A 1 97 ? -10.071 9.286 7.148 1.00 94.50 97 PHE A N 1
ATOM 792 C CA . PHE A 1 97 ? -11.429 9.690 7.488 1.00 94.50 97 PHE A CA 1
ATOM 793 C C . PHE A 1 97 ? -12.382 9.416 6.339 1.00 94.50 97 PHE A C 1
ATOM 795 O O . PHE A 1 97 ? -12.130 9.728 5.177 1.00 94.50 97 PHE A O 1
ATOM 802 N N . GLN A 1 98 ? -13.543 8.871 6.678 1.00 93.94 98 GLN A N 1
ATOM 803 C CA . GLN A 1 98 ? -14.569 8.520 5.714 1.00 93.94 98 GLN A CA 1
ATOM 804 C C . GLN A 1 98 ? -15.920 9.073 6.163 1.00 93.94 98 GLN A C 1
ATOM 806 O O . GLN A 1 98 ? -16.562 8.599 7.107 1.00 93.94 98 GLN A O 1
ATOM 811 N N . SER A 1 99 ? -16.365 10.115 5.463 1.00 90.19 99 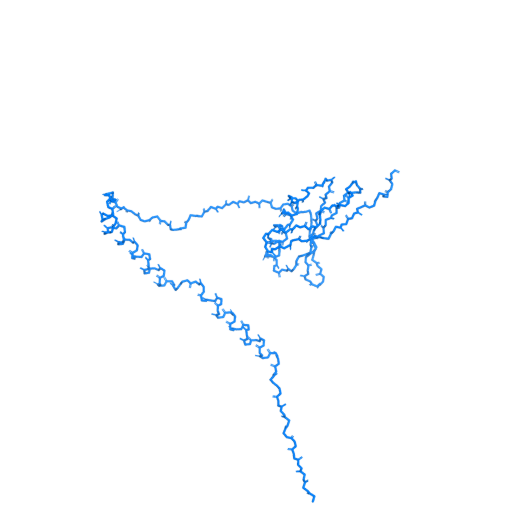SER A N 1
ATOM 812 C CA . SER A 1 99 ? -17.709 10.688 5.601 1.00 90.19 99 SER A CA 1
ATOM 813 C C . SER A 1 99 ? -18.728 10.016 4.676 1.00 90.19 99 SER A C 1
ATOM 815 O O . SER A 1 99 ? -19.931 10.105 4.924 1.00 90.19 99 SER A O 1
ATOM 817 N N . THR A 1 100 ? -18.253 9.292 3.659 1.00 89.62 100 THR A N 1
ATOM 818 C CA . THR A 1 100 ? -19.061 8.482 2.741 1.00 89.62 100 THR A CA 1
ATOM 819 C C . THR A 1 100 ? -18.532 7.049 2.678 1.00 89.62 100 THR A C 1
ATOM 821 O O . THR A 1 100 ? -17.410 6.778 3.095 1.00 89.62 100 THR A O 1
ATOM 824 N N . ASN A 1 101 ? -19.363 6.109 2.222 1.00 86.50 101 ASN A N 1
ATOM 825 C CA . ASN A 1 101 ? -18.941 4.721 2.055 1.00 86.50 101 ASN A CA 1
ATOM 826 C C . ASN A 1 101 ? -18.357 4.521 0.649 1.00 86.50 101 ASN A C 1
ATOM 828 O O . ASN A 1 101 ? -19.104 4.319 -0.306 1.00 86.50 101 ASN A O 1
ATOM 832 N N . GLU A 1 102 ? -17.030 4.571 0.537 1.00 93.12 102 GLU A N 1
ATOM 833 C CA . GLU A 1 102 ? -16.301 4.373 -0.726 1.00 93.12 102 GLU A CA 1
ATOM 834 C C . GLU A 1 102 ? -16.155 2.888 -1.134 1.00 93.12 102 GLU A C 1
ATOM 836 O O . GLU A 1 102 ? -15.715 2.584 -2.247 1.00 93.12 102 GLU A O 1
ATOM 841 N N . GLY A 1 103 ? -16.507 1.944 -0.252 1.00 94.19 103 GLY A N 1
ATOM 842 C CA . GLY A 1 103 ? -16.422 0.504 -0.514 1.00 94.19 103 GLY A CA 1
ATOM 843 C C . GLY A 1 103 ? -15.031 0.041 -0.973 1.00 94.19 103 GLY A C 1
ATOM 844 O O . GLY A 1 103 ? -14.004 0.469 -0.447 1.00 94.19 103 GLY A O 1
ATOM 845 N N . VAL A 1 104 ? -14.995 -0.834 -1.985 1.00 96.56 104 VAL A N 1
ATOM 846 C CA . VAL A 1 104 ? -13.749 -1.410 -2.530 1.00 96.56 104 VAL A CA 1
ATOM 847 C C . VAL A 1 104 ? -12.804 -0.338 -3.081 1.00 96.56 104 VAL A C 1
ATOM 849 O O . VAL A 1 104 ? -11.589 -0.494 -2.979 1.00 96.56 104 VAL A O 1
ATOM 852 N N . ALA A 1 105 ? -13.331 0.748 -3.658 1.00 95.19 105 ALA A N 1
ATOM 853 C CA . ALA A 1 105 ? -12.502 1.810 -4.225 1.00 95.19 105 ALA A CA 1
ATOM 854 C C . ALA A 1 105 ? -11.677 2.515 -3.136 1.00 95.19 105 ALA A C 1
ATOM 856 O O . ALA A 1 105 ? -10.467 2.680 -3.302 1.00 95.19 105 ALA A O 1
ATOM 857 N N . GLY A 1 106 ? -12.306 2.824 -1.996 1.00 95.06 106 GLY A N 1
ATOM 858 C CA . GLY A 1 106 ? -11.617 3.365 -0.823 1.00 95.06 106 GLY A CA 1
ATOM 859 C C . GLY A 1 106 ? -10.556 2.398 -0.299 1.00 95.06 106 GLY A C 1
ATOM 860 O O . GLY A 1 106 ? -9.391 2.764 -0.174 1.00 95.06 106 GLY A O 1
ATOM 861 N N . LEU A 1 107 ? -10.908 1.119 -0.117 1.00 97.31 107 LEU A N 1
ATOM 862 C CA . LEU A 1 107 ? -9.953 0.113 0.362 1.00 97.31 107 LEU A CA 1
ATOM 863 C C . LEU A 1 107 ? -8.745 -0.075 -0.572 1.00 97.31 107 LEU A C 1
ATOM 865 O O . LEU A 1 107 ? -7.624 -0.255 -0.098 1.00 97.31 107 LEU A O 1
ATOM 869 N N . LYS A 1 108 ? -8.938 -0.011 -1.895 1.00 96.25 108 LYS A N 1
ATOM 870 C CA . LYS A 1 108 ? -7.831 -0.066 -2.864 1.00 96.25 108 LYS A CA 1
ATOM 871 C C . LYS A 1 108 ? -6.893 1.129 -2.730 1.00 96.25 108 LYS A C 1
ATOM 873 O O . LYS A 1 108 ? -5.681 0.942 -2.806 1.00 96.25 108 LYS A O 1
ATOM 878 N N . ARG A 1 109 ? -7.440 2.327 -2.509 1.00 94.81 109 ARG A N 1
ATOM 879 C CA . ARG A 1 109 ? -6.661 3.548 -2.275 1.00 94.81 109 ARG A CA 1
ATOM 880 C C . ARG A 1 109 ? -5.845 3.435 -0.985 1.00 94.81 109 ARG A C 1
ATOM 882 O O . ARG A 1 109 ? -4.631 3.615 -1.030 1.00 94.81 109 ARG A O 1
ATOM 889 N N . PHE A 1 110 ? -6.469 3.007 0.113 1.00 96.31 110 PHE A N 1
ATOM 890 C CA . PHE A 1 110 ? -5.784 2.802 1.395 1.00 96.31 110 PHE A CA 1
ATOM 891 C C . PHE A 1 110 ? -4.654 1.768 1.298 1.00 96.31 110 PHE A C 1
ATOM 893 O O . PHE A 1 110 ? -3.572 1.990 1.834 1.00 96.31 110 PHE A O 1
ATOM 900 N N . ARG A 1 111 ? -4.854 0.678 0.541 1.00 96.81 111 ARG A N 1
ATOM 901 C CA . ARG A 1 111 ? -3.812 -0.334 0.292 1.00 96.81 111 ARG A CA 1
ATOM 902 C C . ARG A 1 111 ? -2.582 0.246 -0.411 1.00 96.81 111 ARG A C 1
ATOM 904 O O . ARG A 1 111 ? -1.462 -0.148 -0.098 1.00 96.81 111 ARG A O 1
ATOM 911 N N . VAL A 1 112 ? -2.775 1.150 -1.376 1.00 95.06 112 VAL A N 1
ATOM 912 C CA . VAL A 1 112 ? -1.660 1.806 -2.084 1.00 95.06 112 VAL A CA 1
ATOM 913 C C . VAL A 1 112 ? -0.875 2.696 -1.126 1.00 95.06 112 VAL A C 1
ATOM 915 O O . VAL A 1 112 ? 0.353 2.637 -1.120 1.00 95.06 112 VAL A O 1
ATOM 918 N N . TYR A 1 113 ? -1.579 3.470 -0.302 1.00 95.25 113 TYR A N 1
ATOM 919 C CA . TYR A 1 113 ? -0.982 4.350 0.701 1.00 95.25 113 TYR A CA 1
ATOM 920 C C . TYR A 1 113 ? -0.157 3.547 1.710 1.00 95.25 113 TYR A C 1
ATOM 922 O O . TYR A 1 113 ? 1.047 3.758 1.849 1.00 95.25 113 TYR A O 1
ATOM 930 N N . GLU A 1 114 ? -0.763 2.515 2.300 1.00 96.25 114 GLU A N 1
ATOM 931 C CA . GLU A 1 114 ? -0.113 1.616 3.253 1.00 96.25 114 GLU A CA 1
ATOM 932 C C . GLU A 1 114 ? 1.168 0.990 2.681 1.00 96.25 114 GLU A C 1
ATOM 934 O O . GLU A 1 114 ? 2.227 1.034 3.313 1.00 96.25 114 GLU A O 1
ATOM 939 N N . ALA A 1 115 ? 1.101 0.442 1.463 1.00 96.00 115 ALA A N 1
ATOM 940 C CA . ALA A 1 115 ? 2.242 -0.203 0.823 1.00 96.00 115 ALA A CA 1
ATOM 941 C C . ALA A 1 115 ? 3.361 0.796 0.482 1.00 96.00 115 ALA A C 1
ATOM 943 O O . ALA A 1 115 ? 4.543 0.503 0.694 1.00 96.00 115 ALA A O 1
ATOM 944 N N . ALA A 1 116 ? 3.008 1.983 -0.023 1.00 94.38 116 ALA A N 1
ATOM 945 C CA . ALA A 1 116 ? 3.971 3.033 -0.341 1.00 94.38 116 ALA A CA 1
ATOM 946 C C . ALA A 1 116 ? 4.675 3.545 0.925 1.00 94.38 116 ALA A C 1
ATOM 948 O O . ALA A 1 116 ? 5.907 3.636 0.958 1.00 94.38 116 ALA A O 1
ATOM 949 N N . THR A 1 117 ? 3.908 3.800 1.984 1.00 94.94 117 THR A N 1
ATOM 950 C CA . THR A 1 117 ? 4.410 4.253 3.283 1.00 94.94 117 THR A CA 1
ATOM 951 C C . THR A 1 117 ? 5.281 3.185 3.941 1.00 94.94 117 THR A C 1
ATOM 953 O O . THR A 1 117 ? 6.404 3.486 4.361 1.00 94.94 117 THR A O 1
ATOM 956 N N . SER A 1 118 ? 4.857 1.918 3.925 1.00 97.38 118 SER A N 1
ATOM 957 C CA . SER A 1 118 ? 5.659 0.801 4.435 1.00 97.38 118 SER A CA 1
ATOM 958 C C . SER A 1 118 ? 6.994 0.685 3.703 1.00 97.38 118 SER A C 1
ATOM 960 O O . SER A 1 118 ? 8.050 0.635 4.338 1.00 97.38 118 SER A O 1
ATOM 962 N N . ARG A 1 119 ? 6.976 0.725 2.364 1.00 96.50 119 ARG A N 1
ATOM 963 C CA . ARG A 1 119 ? 8.186 0.635 1.537 1.00 96.50 119 ARG A CA 1
ATOM 964 C C . ARG A 1 119 ? 9.146 1.795 1.797 1.00 96.50 119 ARG A C 1
ATOM 966 O O . ARG A 1 119 ? 10.347 1.571 1.938 1.00 96.50 119 ARG A O 1
ATOM 973 N N . LYS A 1 120 ? 8.629 3.024 1.861 1.00 94.19 120 LYS A N 1
ATOM 974 C CA . LYS A 1 120 ? 9.425 4.240 2.073 1.00 94.19 120 LYS A CA 1
ATOM 975 C C . LYS A 1 120 ? 10.097 4.247 3.442 1.00 94.19 120 LYS A C 1
ATOM 977 O O . LYS A 1 120 ? 11.277 4.576 3.545 1.00 94.19 120 LYS A O 1
ATOM 982 N N . HIS A 1 121 ? 9.351 3.891 4.483 1.00 95.44 121 HIS A N 1
ATOM 983 C CA . HIS A 1 121 ? 9.816 3.992 5.864 1.00 95.44 121 HIS A CA 1
ATOM 984 C C . HIS A 1 121 ? 10.416 2.693 6.408 1.00 95.44 121 HIS A C 1
ATOM 986 O O . HIS A 1 121 ? 11.005 2.716 7.484 1.00 95.44 121 HIS A O 1
ATOM 992 N N . LYS A 1 122 ? 10.317 1.586 5.658 1.00 96.44 122 LYS A N 1
ATOM 993 C CA . LYS A 1 122 ? 10.787 0.244 6.040 1.00 96.44 122 LYS A CA 1
ATOM 994 C C . LYS A 1 122 ? 10.194 -0.222 7.375 1.00 96.44 122 LYS A C 1
ATOM 996 O O . LYS A 1 122 ? 10.885 -0.828 8.191 1.00 96.44 122 LYS A O 1
ATOM 1001 N N . LYS A 1 123 ? 8.913 0.087 7.593 1.00 97.56 123 LYS A N 1
ATOM 1002 C CA . LYS A 1 123 ? 8.165 -0.208 8.822 1.00 97.56 123 LYS A CA 1
ATOM 1003 C C . LYS A 1 123 ? 6.859 -0.932 8.501 1.00 97.56 123 LYS A C 1
ATOM 1005 O O . LYS A 1 123 ? 6.288 -0.685 7.434 1.00 97.56 123 LYS A O 1
ATOM 1010 N N . PRO A 1 124 ? 6.368 -1.812 9.391 1.00 97.75 124 PRO A N 1
ATOM 1011 C CA . PRO A 1 124 ? 5.004 -2.306 9.286 1.00 97.75 124 PRO A CA 1
ATOM 1012 C C . PRO A 1 124 ? 4.027 -1.136 9.429 1.00 97.75 124 PRO A C 1
ATOM 1014 O O . PRO A 1 124 ? 4.278 -0.200 10.191 1.00 97.75 124 PRO A O 1
ATOM 1017 N N . VAL A 1 125 ? 2.923 -1.196 8.692 1.00 98.38 125 VAL A N 1
ATOM 1018 C CA . VAL A 1 125 ? 1.873 -0.176 8.711 1.00 98.38 125 VAL A CA 1
ATOM 1019 C C . VAL A 1 125 ? 0.556 -0.857 9.063 1.00 98.38 125 VAL A C 1
ATOM 1021 O O . VAL A 1 125 ? 0.256 -1.929 8.543 1.00 98.38 125 VAL A O 1
ATOM 1024 N N . ILE A 1 126 ? -0.213 -0.250 9.963 1.00 98.31 126 ILE A N 1
ATOM 1025 C CA . ILE A 1 126 ? -1.571 -0.669 10.310 1.00 98.31 126 ILE A CA 1
ATOM 1026 C C . ILE A 1 126 ? -2.510 0.461 9.911 1.00 98.31 126 ILE A C 1
ATOM 1028 O O . ILE A 1 126 ? -2.373 1.579 10.410 1.00 98.31 126 ILE A O 1
ATOM 1032 N N . THR A 1 127 ? -3.468 0.156 9.041 1.00 98.44 127 THR A N 1
ATOM 1033 C CA . THR A 1 127 ? -4.446 1.135 8.566 1.00 98.44 127 THR A CA 1
ATOM 1034 C C . THR A 1 127 ? -5.708 1.128 9.427 1.00 98.44 127 THR A C 1
ATOM 1036 O O . THR A 1 127 ? -6.406 0.114 9.538 1.00 98.44 127 THR A O 1
ATOM 1039 N N . TYR A 1 128 ? -6.026 2.287 9.993 1.00 97.94 128 TYR A N 1
ATOM 1040 C CA . TYR A 1 128 ? -7.263 2.588 10.699 1.00 97.94 128 TYR A CA 1
ATOM 1041 C C . TYR A 1 128 ? -8.132 3.512 9.851 1.00 97.94 128 TYR A C 1
ATOM 1043 O O . TYR A 1 128 ? -7.654 4.511 9.322 1.00 97.94 128 TYR A O 1
ATOM 1051 N N . VAL A 1 129 ? -9.429 3.222 9.767 1.00 97.00 129 VAL A N 1
ATOM 1052 C CA . VAL A 1 129 ? -10.368 4.079 9.031 1.00 97.00 129 VAL A CA 1
ATOM 1053 C C . VAL A 1 129 ? -11.456 4.578 9.968 1.00 97.00 129 VAL A C 1
ATOM 1055 O O . VAL A 1 129 ? -12.227 3.792 10.522 1.00 97.00 129 VAL A O 1
ATOM 1058 N N . LEU A 1 130 ? -11.510 5.894 10.152 1.00 95.50 130 LEU A N 1
ATOM 1059 C CA . LEU A 1 130 ? -12.497 6.585 10.966 1.00 95.50 130 LEU A CA 1
ATOM 1060 C C . LEU A 1 130 ? -13.730 6.871 10.118 1.00 95.50 130 LEU A C 1
ATOM 1062 O O . LEU A 1 130 ? -13.745 7.776 9.284 1.00 95.50 130 LEU A O 1
ATOM 1066 N N . TYR A 1 131 ? -14.791 6.114 10.363 1.00 93.88 131 TYR A N 1
ATOM 1067 C CA . TYR A 1 131 ? -16.066 6.304 9.692 1.00 93.88 131 TYR A CA 1
ATOM 1068 C C . TYR A 1 131 ? -16.969 7.220 10.507 1.00 93.88 131 TYR A C 1
ATOM 1070 O O . TYR A 1 131 ? -17.160 7.032 11.714 1.00 93.88 131 TYR A O 1
ATOM 1078 N N . SER A 1 132 ? -17.592 8.184 9.827 1.00 89.50 132 SER A N 1
ATOM 1079 C CA . SER A 1 132 ? -18.671 8.964 10.430 1.00 89.50 132 SER A CA 1
ATOM 1080 C C . SER A 1 132 ? -19.791 8.038 10.923 1.00 89.50 132 SER A C 1
ATOM 1082 O O . SER A 1 132 ? -20.100 7.031 10.284 1.00 89.50 132 SER A O 1
ATOM 1084 N N . GLY A 1 133 ? -20.463 8.402 12.021 1.00 84.88 133 GLY A N 1
ATOM 1085 C CA . GLY A 1 133 ? -21.519 7.573 12.627 1.00 84.88 133 GLY A CA 1
ATOM 1086 C C . GLY A 1 133 ? -22.740 7.303 11.733 1.00 84.88 133 GLY A C 1
ATOM 1087 O O . GLY A 1 133 ? -23.599 6.494 12.082 1.00 84.88 133 GLY A O 1
ATOM 1088 N N . LYS A 1 134 ? -22.827 7.963 10.570 1.00 86.12 134 LYS A N 1
ATOM 1089 C CA . LYS A 1 134 ? -23.846 7.715 9.541 1.00 86.12 134 LYS A CA 1
ATOM 1090 C C . LYS A 1 134 ? -23.566 6.441 8.739 1.00 86.12 134 LYS A C 1
ATOM 1092 O O . LYS A 1 134 ? -24.501 5.845 8.209 1.00 86.12 134 LYS A O 1
ATOM 1097 N N . ILE A 1 135 ? -22.306 6.016 8.654 1.00 87.19 135 ILE A N 1
ATOM 1098 C CA . ILE A 1 135 ? -21.898 4.815 7.928 1.00 87.19 135 ILE A CA 1
ATOM 1099 C C . ILE A 1 135 ? -22.008 3.631 8.880 1.00 87.19 135 ILE A C 1
ATOM 1101 O O . ILE A 1 135 ? -21.187 3.436 9.775 1.00 87.19 135 ILE A O 1
ATOM 1105 N N . LYS A 1 136 ? -23.056 2.834 8.684 1.00 80.00 136 LYS A N 1
ATOM 1106 C CA . LYS A 1 136 ? -23.270 1.598 9.433 1.00 80.00 136 LYS A CA 1
ATOM 1107 C C . LYS A 1 136 ? -22.692 0.435 8.631 1.00 80.00 136 LYS A C 1
ATOM 1109 O O . LYS A 1 136 ? -23.029 0.293 7.461 1.00 80.00 136 LYS A O 1
ATOM 1114 N N . ASN A 1 137 ? -21.856 -0.383 9.270 1.00 88.31 137 ASN A N 1
ATOM 1115 C CA . ASN A 1 137 ? -21.227 -1.575 8.685 1.00 88.31 137 ASN A CA 1
ATOM 1116 C C . ASN A 1 137 ? -20.425 -1.282 7.396 1.00 88.31 137 ASN A C 1
ATOM 1118 O O . ASN A 1 137 ? -20.807 -1.745 6.319 1.00 88.31 137 ASN A O 1
ATOM 1122 N N . PRO A 1 138 ? -19.339 -0.490 7.470 1.00 93.06 138 PRO A N 1
ATOM 1123 C CA . PRO A 1 138 ? -18.477 -0.272 6.313 1.00 93.06 138 PRO A CA 1
ATOM 1124 C C . PRO A 1 138 ? -17.833 -1.583 5.849 1.00 93.06 138 PRO A C 1
ATOM 1126 O O . PRO A 1 138 ? -17.639 -2.510 6.635 1.00 93.06 138 PRO A O 1
ATOM 1129 N N . MET A 1 139 ? -17.456 -1.640 4.573 1.00 95.06 139 MET A N 1
ATOM 1130 C CA . MET A 1 139 ? -16.594 -2.709 4.079 1.00 95.06 139 MET A CA 1
ATOM 1131 C C . MET A 1 139 ? -15.184 -2.502 4.640 1.00 95.06 139 MET A C 1
ATOM 1133 O O . MET A 1 139 ? -14.609 -1.430 4.479 1.00 95.06 139 MET A O 1
ATOM 1137 N N . THR A 1 140 ? -14.640 -3.521 5.299 1.00 96.81 140 THR A N 1
ATOM 1138 C CA . THR A 1 140 ? -13.348 -3.447 6.008 1.00 96.81 140 THR A CA 1
ATOM 1139 C C . THR A 1 140 ? -12.269 -4.303 5.368 1.00 96.81 140 THR A C 1
ATOM 1141 O O . THR A 1 140 ? -11.112 -4.257 5.777 1.00 96.81 140 THR A O 1
ATOM 1144 N N . GLU A 1 141 ? -12.639 -5.111 4.383 1.00 97.75 141 GLU A N 1
ATOM 1145 C CA . GLU A 1 141 ? -11.720 -5.969 3.662 1.00 97.75 141 GLU A CA 1
ATOM 1146 C C . GLU A 1 141 ? -12.180 -6.186 2.227 1.00 97.75 141 GLU A C 1
ATOM 1148 O O . GLU A 1 141 ? -13.366 -6.080 1.912 1.00 97.75 141 GLU A O 1
ATOM 1153 N N . PHE A 1 142 ? -11.226 -6.502 1.359 1.00 97.81 142 PHE A N 1
ATOM 1154 C CA . PHE A 1 142 ? -11.509 -7.028 0.031 1.00 97.81 142 PHE A CA 1
ATOM 1155 C C . PHE A 1 142 ? -10.440 -8.039 -0.375 1.00 97.81 142 PHE A C 1
ATOM 1157 O O . PHE A 1 142 ? -9.281 -7.951 0.046 1.00 97.81 142 PHE A O 1
ATOM 1164 N N . GLN A 1 143 ? -10.837 -8.985 -1.222 1.00 97.75 143 GLN A N 1
ATOM 1165 C CA . GLN A 1 143 ? -9.942 -9.966 -1.818 1.00 97.75 143 GLN A CA 1
ATOM 1166 C C . GLN A 1 143 ? -9.702 -9.632 -3.291 1.00 97.75 143 GLN A C 1
ATOM 1168 O O . GLN A 1 143 ? -10.633 -9.318 -4.031 1.00 97.75 143 GLN A O 1
ATOM 1173 N N . GLU A 1 144 ? -8.446 -9.715 -3.721 1.00 94.44 144 GLU A N 1
ATOM 1174 C CA . GLU A 1 144 ? -8.048 -9.542 -5.113 1.00 94.44 144 GLU A CA 1
ATOM 1175 C C . GLU A 1 144 ? -6.986 -10.582 -5.479 1.00 94.44 144 GLU A C 1
ATOM 1177 O O . GLU A 1 144 ? -5.871 -10.589 -4.948 1.00 94.44 144 GLU A O 1
ATOM 1182 N N . GLY A 1 145 ? -7.367 -11.514 -6.356 1.00 95.12 145 GLY A N 1
ATOM 1183 C CA . GLY A 1 145 ? -6.606 -12.741 -6.571 1.00 95.12 145 GLY A CA 1
ATOM 1184 C C . GLY A 1 145 ? -6.463 -13.534 -5.267 1.00 95.12 145 GLY A C 1
ATOM 1185 O O . GLY A 1 145 ? -7.443 -13.808 -4.572 1.00 95.12 145 GLY A O 1
ATOM 1186 N N . VAL A 1 146 ? -5.225 -13.889 -4.925 1.00 97.06 146 VAL A N 1
ATOM 1187 C CA . VAL A 1 146 ? -4.899 -14.622 -3.688 1.00 97.06 146 VAL A CA 1
ATOM 1188 C C . VAL A 1 146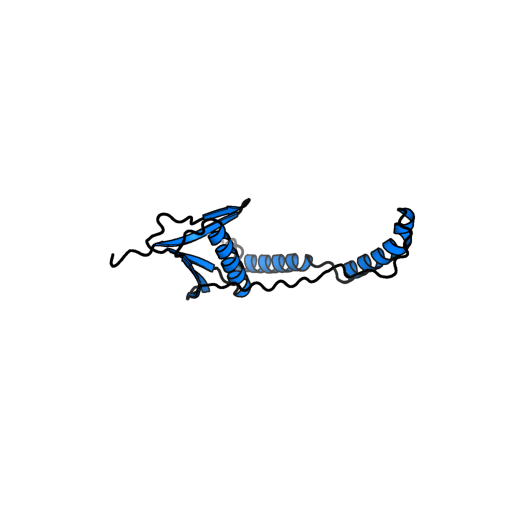 ? -4.711 -13.712 -2.468 1.00 97.06 146 VAL A C 1
ATOM 1190 O O . VAL A 1 146 ? -4.614 -14.208 -1.350 1.00 97.06 146 VAL A O 1
ATOM 1193 N N . ASN A 1 147 ? -4.661 -12.390 -2.659 1.00 96.25 147 ASN A N 1
ATOM 1194 C CA . ASN A 1 147 ? -4.380 -11.438 -1.588 1.00 96.25 147 ASN A CA 1
ATOM 1195 C C . ASN A 1 147 ? -5.673 -10.916 -0.964 1.00 96.25 147 ASN A C 1
ATOM 1197 O O . ASN A 1 147 ? -6.605 -10.542 -1.673 1.00 96.25 147 ASN A O 1
ATOM 1201 N N . THR A 1 148 ? -5.695 -10.820 0.364 1.00 98.00 148 THR A N 1
ATOM 1202 C CA . THR A 1 148 ? -6.756 -10.135 1.111 1.00 98.00 148 THR A CA 1
ATOM 1203 C C . THR A 1 148 ? -6.168 -8.917 1.801 1.00 98.00 148 THR A C 1
ATOM 1205 O O . THR A 1 148 ? -5.192 -9.036 2.537 1.00 98.00 148 THR A O 1
ATOM 1208 N N . TYR A 1 149 ? -6.768 -7.755 1.566 1.00 98.25 149 TYR A N 1
ATOM 1209 C CA . TYR A 1 149 ? -6.433 -6.520 2.263 1.00 98.25 149 TYR A CA 1
ATOM 1210 C C . TYR A 1 149 ? -7.480 -6.223 3.333 1.00 98.25 149 TYR A C 1
ATOM 1212 O O . TYR A 1 149 ? -8.671 -6.402 3.076 1.00 98.25 149 TYR A O 1
ATOM 1220 N N . ARG A 1 150 ? -7.045 -5.769 4.513 1.00 98.50 150 ARG A N 1
ATOM 1221 C CA . ARG A 1 150 ? -7.904 -5.500 5.674 1.00 98.50 150 ARG A CA 1
ATOM 1222 C C . ARG A 1 150 ? -7.528 -4.180 6.329 1.00 98.50 150 ARG A C 1
ATOM 1224 O O . ARG A 1 150 ? -6.347 -3.884 6.459 1.00 98.50 150 ARG A O 1
ATOM 1231 N N . ILE A 1 151 ? -8.534 -3.460 6.813 1.00 98.00 151 ILE A N 1
ATOM 1232 C CA . ILE A 1 151 ? -8.366 -2.276 7.662 1.00 98.00 151 ILE A CA 1
ATOM 1233 C C . ILE A 1 151 ? -9.023 -2.485 9.025 1.00 98.00 151 ILE A C 1
ATOM 1235 O O . ILE A 1 151 ? -9.864 -3.372 9.197 1.00 98.00 151 ILE A O 1
ATOM 1239 N N . ILE A 1 152 ? -8.661 -1.645 9.996 1.00 97.94 152 ILE A N 1
ATOM 1240 C CA . ILE A 1 152 ? -9.319 -1.585 11.303 1.00 97.94 152 ILE A CA 1
ATOM 1241 C C . ILE A 1 152 ? -10.322 -0.419 11.293 1.00 97.94 152 ILE A C 1
ATOM 1243 O O . ILE A 1 152 ? -9.909 0.743 11.298 1.00 97.94 152 ILE A O 1
ATOM 1247 N N . PRO A 1 153 ? -11.642 -0.673 11.276 1.00 95.75 153 PRO A N 1
ATOM 1248 C CA . PRO A 1 153 ? -12.624 0.403 11.314 1.00 95.75 153 PRO A CA 1
ATOM 1249 C C . PRO A 1 153 ? -12.739 0.998 12.723 1.00 95.75 153 PRO A C 1
ATOM 1251 O O . PRO A 1 153 ? -12.772 0.282 13.724 1.00 95.75 153 PRO A O 1
ATOM 1254 N N . ILE A 1 154 ? -12.912 2.314 12.797 1.00 94.56 154 ILE A N 1
ATOM 1255 C CA . ILE A 1 154 ? -13.335 3.039 13.995 1.00 94.56 154 ILE A CA 1
ATOM 1256 C C . ILE A 1 154 ? -14.635 3.758 13.641 1.00 94.56 154 ILE A C 1
ATOM 1258 O O . ILE A 1 154 ? -14.639 4.695 12.845 1.00 94.56 154 ILE A O 1
ATOM 1262 N N . ILE A 1 155 ? -15.755 3.319 14.217 1.00 91.75 155 ILE A N 1
ATOM 1263 C CA . ILE A 1 155 ? -17.055 3.956 13.979 1.00 91.75 155 ILE A CA 1
ATOM 1264 C C . ILE A 1 155 ? -17.257 5.054 15.015 1.00 91.75 155 ILE A C 1
ATOM 1266 O O . ILE A 1 155 ? -17.375 4.779 16.213 1.00 91.75 155 ILE A O 1
ATOM 1270 N N . MET A 1 156 ? -17.313 6.305 14.562 1.00 88.44 156 MET A N 1
ATOM 1271 C CA . MET A 1 156 ? -17.566 7.427 15.457 1.00 88.44 156 MET A CA 1
ATOM 1272 C C . MET A 1 156 ? -18.982 7.328 16.027 1.00 88.44 156 MET A C 1
ATOM 1274 O O . MET A 1 156 ? -19.972 7.288 15.295 1.00 88.44 156 MET A O 1
ATOM 1278 N N . SER A 1 157 ? -19.085 7.296 17.353 1.00 78.12 157 SER A N 1
ATOM 1279 C CA . SER A 1 157 ? -20.373 7.332 18.042 1.00 78.12 157 SER A CA 1
ATOM 1280 C C . SER A 1 157 ? -20.983 8.724 17.909 1.00 78.12 157 SER A C 1
ATOM 1282 O O . SER A 1 157 ? -20.275 9.723 18.041 1.00 78.12 157 SER A O 1
ATOM 1284 N N . ASN A 1 158 ? -22.297 8.802 17.713 1.00 62.34 158 ASN A N 1
ATOM 1285 C CA . ASN A 1 158 ? -23.003 10.077 17.746 1.00 62.34 158 ASN A CA 1
ATOM 1286 C C . ASN A 1 158 ? -23.072 10.568 19.204 1.00 62.34 158 ASN A C 1
ATOM 1288 O O . ASN A 1 158 ? -24.011 10.258 19.933 1.00 62.34 158 ASN A O 1
ATOM 1292 N N . LYS A 1 159 ? -22.030 11.258 19.676 1.00 57.56 159 LYS A N 1
ATOM 1293 C CA . LYS A 1 159 ? -22.085 11.998 20.938 1.00 57.56 159 LYS A CA 1
ATOM 1294 C C . LYS A 1 159 ? -22.683 13.364 20.602 1.00 57.56 159 LYS A C 1
ATOM 1296 O O . LYS A 1 159 ? -21.943 14.247 20.183 1.00 57.56 159 LYS A O 1
ATOM 1301 N N . ASN A 1 160 ? -24.008 13.467 20.758 1.00 50.62 160 ASN A N 1
ATOM 1302 C CA . ASN A 1 160 ? -24.908 14.595 20.442 1.00 50.62 160 ASN A CA 1
ATOM 1303 C C . ASN A 1 160 ? -25.578 14.496 19.053 1.00 50.62 160 ASN A C 1
ATOM 1305 O O . ASN A 1 160 ? -25.065 15.021 18.067 1.00 50.62 160 ASN A O 1
ATOM 1309 N N . ALA A 1 161 ? -26.732 13.816 19.000 1.00 47.53 161 ALA A N 1
ATOM 1310 C CA . ALA A 1 161 ? -27.786 14.095 18.019 1.00 47.53 161 ALA A CA 1
ATOM 1311 C C . ALA A 1 161 ? -28.689 15.201 18.574 1.00 47.53 161 ALA A C 1
ATOM 1313 O O . ALA A 1 161 ? -28.919 15.162 19.805 1.00 47.53 161 ALA A O 1
#

pLDDT: mean 81.63, std 16.93, range [37.06, 98.5]

Radius of gyration: 28.59 Å; chains: 1; bounding box: 62×62×87 Å

Secondary structure (DSSP, 8-state):
----------PPPHHHHHHHHHHHHHHHHGGGSPPHHHHHHHHHHHHHHHHHTGGGGT--SPP--PPPS------------SEEEE-TTS-EEEEEEESS--HHHHHHHHHHHHHHHHHHHTS-EEEEEEE-TT--S---EEEETTEEEE-EEEE---S--

Sequence (161 aa):
MEHETQKKKRTPDPAGAKERNRVLEQKEQEKTVPDPLEDAALKDAMVYFGELLLPQFGIKEKVTAMLPTEEIILELQRLYEDFNYVTENETILHFEFQSTNEGVAGLKRFRVYEAATSRKHKKPVITYVLYSGKIKNPMTEFQEGVNTYRIIPIIMSNKNA

Organism: NCBI:txid1121950

Foldseek 3Di:
DDDDDDDDPDDDDPVVVVVVVVVVVVVVVVPPDPDPVRVVVVVVVVVVCQQPVCVVVVNPDRDPDDDDPDDDDDDDDDLDFPDWDQDPVREIEGEEEDADQPAPNVQVSVVVVQVVVCVVSVHHYAYEYEYELVDDPHHAWDDDVPDIGGHHYDYDDPPDD